Protein AF-A0A948G145-F1 (afdb_monomer)

Mean predicted aligned error: 13.32 Å

Secondary structure (DSSP, 8-state):
--S--------SS----TT-SS-SS-HHHHHHHHHHHHHHHHHSSSP----SSSS--S-HHHHHHHHHHHHHHHHHHHHHHT------TTS----TT--HHHHHHHHHHHHHHHHHHHHHHHHHHHHHHHHS----GGGTSS----

Nearest PDB structures (foldseek):
  6rw6-assembly1_B  TM=2.938E-01  e=2.415E+00  Photorhabdus luminescens
  7m76-assembly1_L  TM=2.903E-01  e=9.858E+00  Thermosynechococcus vestitus BP-1

Foldseek 3Di:
DDDDDVDDDDDPDDDDDPVDPPDPDDPVLLLVLLVQLVVVLQPPPVHDDFDSDDVGDDDPVLSVLSSLLVVLQVVLVVLVVVFDFDDDPPDDTPRVRPCSVVSNVSSVVSVVVSVVVSVVVNVLVVVCVVVVDDDDPVVVPPDDDD

Structure (mmCIF, N/CA/C/O backbone):
data_AF-A0A948G145-F1
#
_entry.id   AF-A0A948G145-F1
#
loop_
_atom_site.group_PDB
_atom_site.id
_atom_site.type_symbol
_atom_site.label_atom_id
_atom_site.label_alt_id
_atom_site.label_comp_id
_atom_site.label_asym_id
_atom_site.label_entity_id
_atom_site.label_seq_id
_atom_site.pdbx_PDB_ins_code
_atom_site.Cartn_x
_atom_site.Cartn_y
_atom_site.Cartn_z
_atom_site.occupancy
_atom_site.B_iso_or_equiv
_atom_site.auth_seq_id
_atom_site.auth_comp_id
_atom_site.auth_asym_id
_atom_site.auth_atom_id
_atom_site.pdbx_PDB_model_num
ATOM 1 N N . MET A 1 1 ? 1.491 12.821 43.239 1.00 35.16 1 MET A N 1
ATOM 2 C CA . MET A 1 1 ? 2.634 12.174 42.559 1.00 35.16 1 MET A CA 1
ATOM 3 C C . MET A 1 1 ? 2.070 10.927 41.881 1.00 35.16 1 MET A C 1
ATOM 5 O O . MET A 1 1 ? 1.792 9.967 42.571 1.00 35.16 1 MET A O 1
ATOM 9 N N . TRP A 1 2 ? 1.424 11.052 40.719 1.00 30.22 2 TRP A N 1
ATOM 10 C CA . TRP A 1 2 ? 1.998 11.084 39.362 1.00 30.22 2 TRP A CA 1
ATOM 11 C C . TRP A 1 2 ? 2.789 9.815 39.000 1.00 30.22 2 TRP A C 1
ATOM 13 O O . TRP A 1 2 ? 3.940 9.660 39.385 1.00 30.22 2 TRP A O 1
ATOM 23 N N . MET A 1 3 ? 2.160 8.995 38.151 1.00 34.22 3 MET A N 1
ATOM 24 C CA . MET A 1 3 ? 2.781 8.444 36.940 1.00 34.22 3 MET A CA 1
ATOM 25 C C . MET A 1 3 ? 3.960 7.468 37.077 1.00 34.22 3 MET A C 1
ATOM 27 O O . MET A 1 3 ? 4.793 7.398 36.176 1.00 34.22 3 MET A O 1
ATOM 31 N N . ARG A 1 4 ? 4.009 6.640 38.121 1.00 38.88 4 ARG A N 1
ATOM 32 C CA . ARG A 1 4 ? 4.841 5.427 38.130 1.00 38.88 4 ARG A CA 1
ATOM 33 C C . ARG A 1 4 ? 4.148 4.363 38.963 1.00 38.88 4 ARG A C 1
ATOM 35 O O . ARG A 1 4 ? 4.149 4.506 40.170 1.00 38.88 4 ARG A O 1
ATOM 42 N N . ASP A 1 5 ? 3.464 3.435 38.288 1.00 37.62 5 ASP A N 1
ATOM 43 C CA . ASP A 1 5 ? 3.218 2.034 38.701 1.00 37.62 5 ASP A CA 1
ATOM 44 C C . ASP A 1 5 ? 2.247 1.327 37.724 1.00 37.62 5 ASP A C 1
ATOM 46 O O . ASP A 1 5 ? 1.300 0.654 38.109 1.00 37.62 5 ASP A O 1
ATOM 50 N N . TYR A 1 6 ? 2.499 1.459 36.414 1.00 44.47 6 TYR A N 1
ATOM 51 C CA . TYR A 1 6 ? 2.092 0.449 35.416 1.00 44.47 6 TYR A CA 1
ATOM 52 C C . TYR A 1 6 ? 3.301 -0.400 34.985 1.00 44.47 6 TYR A C 1
ATOM 54 O O . TYR A 1 6 ? 3.333 -1.002 33.911 1.00 44.47 6 TYR A O 1
ATOM 62 N N . ALA A 1 7 ? 4.341 -0.420 35.821 1.00 37.84 7 ALA A N 1
ATOM 63 C CA . ALA A 1 7 ? 5.524 -1.212 35.576 1.00 37.84 7 ALA A CA 1
ATOM 64 C C . ALA A 1 7 ? 5.205 -2.700 35.768 1.00 37.84 7 ALA A C 1
ATOM 66 O O . ALA A 1 7 ? 5.039 -3.178 36.883 1.00 37.84 7 ALA A O 1
ATOM 67 N N . LEU A 1 8 ? 5.238 -3.402 34.637 1.00 46.16 8 LEU A N 1
ATOM 68 C CA . LEU A 1 8 ? 5.872 -4.709 34.495 1.00 46.16 8 LEU A CA 1
ATOM 69 C C . LEU A 1 8 ? 5.247 -5.865 35.298 1.00 46.16 8 LEU A C 1
ATOM 71 O O . LEU A 1 8 ? 5.689 -6.222 36.386 1.00 46.16 8 LEU A O 1
ATOM 75 N N . GLY A 1 9 ? 4.306 -6.552 34.650 1.00 35.66 9 GLY A N 1
ATOM 76 C CA . GLY A 1 9 ? 3.806 -7.863 35.059 1.00 35.66 9 GLY A CA 1
ATOM 77 C C . GLY A 1 9 ? 3.694 -8.827 33.876 1.00 35.66 9 GLY A C 1
ATOM 78 O O . GLY A 1 9 ? 2.601 -9.104 33.416 1.00 35.66 9 GLY A O 1
ATOM 79 N N . HIS A 1 10 ? 4.847 -9.303 33.396 1.00 42.69 10 HIS A N 1
ATOM 80 C CA . HIS A 1 10 ? 5.085 -10.687 32.960 1.00 42.69 10 HIS A CA 1
ATOM 81 C C . HIS A 1 10 ? 4.136 -11.339 31.928 1.00 42.69 10 HIS A C 1
ATOM 83 O O . HIS A 1 10 ? 3.315 -12.156 32.317 1.00 42.69 10 HIS A O 1
ATOM 89 N N . LEU A 1 11 ? 4.382 -11.148 30.622 1.00 40.16 11 LEU A N 1
ATOM 90 C CA . LEU A 1 11 ? 4.303 -12.241 29.635 1.00 40.16 11 LEU A CA 1
ATOM 91 C C . LEU A 1 11 ? 5.367 -12.042 28.531 1.00 40.16 11 LEU A C 1
ATOM 93 O O . LEU A 1 11 ? 5.606 -10.911 28.098 1.00 40.16 11 LEU A O 1
ATOM 97 N N . PRO A 1 12 ? 6.069 -13.107 28.102 1.00 38.25 12 PRO A N 1
ATOM 98 C CA . PRO A 1 12 ? 7.164 -13.009 27.149 1.00 38.25 12 PRO A CA 1
ATOM 99 C C . PRO A 1 12 ? 6.617 -12.896 25.721 1.00 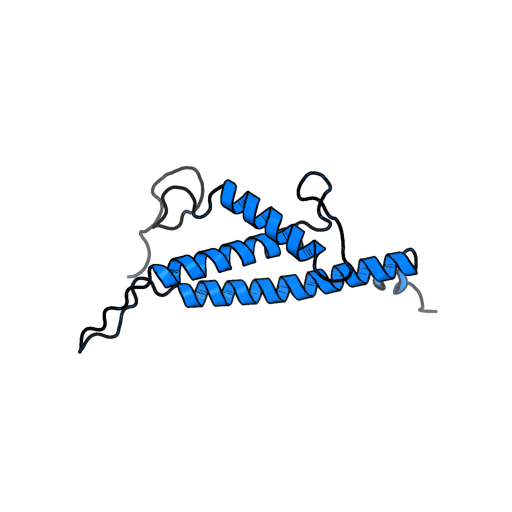38.25 12 PRO A C 1
ATOM 101 O O . PRO A 1 12 ? 6.257 -13.896 25.111 1.00 38.25 12 PRO A O 1
ATOM 104 N N . GLY A 1 13 ? 6.594 -11.678 25.177 1.00 35.59 13 GLY A N 1
ATOM 105 C CA . GLY A 1 13 ? 6.336 -11.441 23.754 1.00 35.59 13 GLY A CA 1
ATOM 106 C C . GLY A 1 13 ? 5.479 -10.211 23.476 1.00 35.59 13 GLY A C 1
ATOM 107 O O . GLY A 1 13 ? 4.267 -10.316 23.396 1.00 35.59 13 GLY A O 1
ATOM 108 N N . GLY A 1 14 ? 6.126 -9.065 23.244 1.00 36.75 14 GLY A N 1
ATOM 109 C CA . GLY A 1 14 ? 5.516 -7.912 22.569 1.00 36.75 14 GLY A CA 1
ATOM 110 C C . GLY A 1 14 ? 4.718 -6.955 23.460 1.00 36.75 14 GLY A C 1
ATOM 111 O O . GLY A 1 14 ? 3.889 -7.348 24.269 1.00 36.75 14 GLY A O 1
ATOM 112 N N . GLN A 1 15 ? 4.969 -5.656 23.298 1.00 37.66 15 GLN A N 1
ATOM 113 C CA . GLN A 1 15 ? 4.168 -4.600 23.918 1.00 37.66 15 GLN A CA 1
ATOM 114 C C . GLN A 1 15 ? 2.801 -4.534 23.217 1.00 37.66 15 GLN A C 1
ATOM 116 O O . GLN A 1 15 ? 2.672 -3.912 22.164 1.00 37.66 15 GLN A O 1
ATOM 121 N N . GLY A 1 16 ? 1.812 -5.239 23.766 1.00 36.12 16 GLY A N 1
ATOM 122 C CA . GLY A 1 16 ? 0.440 -5.279 23.265 1.00 36.12 16 GLY A CA 1
ATOM 123 C C . GLY A 1 16 ? -0.358 -4.014 23.593 1.00 36.12 16 GLY A C 1
ATOM 124 O O . GLY A 1 16 ? -0.150 -3.353 24.611 1.00 36.12 16 GLY A O 1
ATOM 125 N N . ASN A 1 17 ? -1.303 -3.682 22.716 1.00 45.62 17 ASN A N 1
ATOM 126 C CA . ASN A 1 17 ? -2.370 -2.729 22.996 1.00 45.62 17 ASN A CA 1
ATOM 127 C C . ASN A 1 17 ? -3.238 -3.303 24.133 1.00 45.62 17 ASN A C 1
ATOM 129 O O . ASN A 1 17 ? -3.750 -4.404 23.989 1.00 45.62 17 ASN A O 1
ATOM 133 N N . ILE A 1 18 ? -3.450 -2.558 25.224 1.00 47.78 18 ILE A N 1
ATOM 134 C CA . ILE A 1 18 ? -4.161 -2.974 26.462 1.00 47.78 18 ILE A CA 1
ATOM 135 C C . ILE A 1 18 ? -5.571 -3.589 26.241 1.00 47.78 18 ILE A C 1
ATOM 137 O O . ILE A 1 18 ? -6.132 -4.191 27.149 1.00 47.78 18 ILE A O 1
ATOM 141 N N . ILE A 1 19 ? -6.154 -3.470 25.044 1.00 48.44 19 ILE A N 1
ATOM 142 C CA . ILE A 1 19 ? -7.512 -3.943 24.715 1.00 48.44 19 ILE A CA 1
ATOM 143 C C . ILE A 1 19 ? -7.507 -5.194 23.803 1.00 48.44 19 ILE A C 1
ATOM 145 O O . ILE A 1 19 ? -8.551 -5.810 23.617 1.00 48.44 19 ILE A O 1
ATOM 149 N N . LEU A 1 20 ? -6.369 -5.592 23.220 1.00 48.88 20 LEU A N 1
ATOM 150 C CA . LEU A 1 20 ? -6.291 -6.713 22.269 1.00 48.88 20 LEU A CA 1
ATOM 151 C C . LEU A 1 20 ? -5.317 -7.777 22.780 1.00 48.88 20 LEU A C 1
ATOM 153 O O . LEU A 1 20 ? -4.117 -7.532 22.841 1.00 48.88 20 LEU A O 1
ATOM 157 N N . ASP A 1 21 ? -5.860 -8.947 23.117 1.00 47.41 21 ASP A N 1
ATOM 158 C CA . ASP A 1 21 ? -5.149 -10.041 23.797 1.00 47.41 21 ASP A CA 1
ATOM 159 C C . ASP A 1 21 ? -4.299 -10.918 22.849 1.00 47.41 21 ASP A C 1
ATOM 161 O O . ASP A 1 21 ? -3.552 -11.768 23.316 1.00 47.41 21 ASP A O 1
ATOM 165 N N . ASP A 1 22 ? -4.388 -10.728 21.521 1.00 58.31 22 ASP A N 1
ATOM 166 C CA . ASP A 1 22 ? -3.713 -11.611 20.550 1.00 58.31 22 ASP A CA 1
ATOM 167 C C . ASP A 1 22 ? -3.062 -10.838 19.376 1.00 58.31 22 ASP A C 1
ATOM 169 O O . ASP A 1 22 ? -1.855 -10.606 19.380 1.00 58.31 22 ASP A O 1
ATOM 173 N N . VAL A 1 23 ? -3.817 -10.344 18.380 1.00 68.12 23 VAL A N 1
ATOM 174 C CA . VAL A 1 23 ? -3.286 -9.529 17.257 1.00 68.12 23 VAL A CA 1
ATOM 175 C C . VAL A 1 23 ? -4.400 -8.653 16.664 1.00 68.12 23 VAL A C 1
ATOM 177 O O . VAL A 1 23 ? -5.541 -9.097 16.589 1.00 68.12 23 VAL A O 1
ATOM 180 N N . GLN A 1 24 ? -4.100 -7.426 16.208 1.00 71.44 24 GLN A N 1
ATOM 181 C CA . GLN A 1 24 ? -5.113 -6.561 15.567 1.00 71.44 24 GLN A CA 1
ATOM 182 C C . GLN A 1 24 ? -5.508 -7.029 14.157 1.00 71.44 24 GLN A C 1
ATOM 184 O O . GLN A 1 24 ? -6.660 -6.873 13.774 1.00 71.44 24 GLN A O 1
ATOM 189 N N . PHE A 1 25 ? -4.570 -7.599 13.394 1.00 77.88 25 PHE A N 1
ATOM 190 C CA . PHE A 1 25 ? -4.812 -8.068 12.029 1.00 77.88 25 PHE A CA 1
ATOM 191 C C . PHE A 1 25 ? -4.470 -9.543 11.898 1.00 77.88 25 PHE A C 1
ATOM 193 O O . PHE A 1 25 ? -3.394 -9.991 12.303 1.00 77.88 25 PHE A O 1
ATOM 200 N N . THR A 1 26 ? -5.373 -10.289 11.279 1.00 83.50 26 THR A N 1
ATOM 201 C CA . THR A 1 26 ? -5.184 -11.706 10.987 1.00 83.50 26 THR A CA 1
ATOM 202 C C . THR A 1 26 ? -4.197 -11.910 9.837 1.00 83.50 26 THR A C 1
ATOM 204 O O . THR A 1 26 ? -3.970 -11.042 8.988 1.00 83.50 26 THR A O 1
ATOM 207 N N . ARG A 1 27 ? -3.610 -13.108 9.757 1.00 81.25 27 ARG A N 1
ATOM 208 C CA . ARG A 1 27 ? -2.692 -13.469 8.665 1.00 81.25 27 ARG A CA 1
ATOM 209 C C . ARG A 1 27 ? -3.360 -13.409 7.286 1.00 81.25 27 ARG A C 1
ATOM 211 O O . ARG A 1 27 ? -2.697 -13.077 6.298 1.00 81.25 27 ARG A O 1
ATOM 218 N N . ASP A 1 28 ? -4.656 -13.699 7.221 1.00 83.06 28 ASP A N 1
ATOM 219 C CA . ASP A 1 28 ? -5.435 -13.638 5.984 1.00 83.06 28 ASP A CA 1
ATOM 220 C C . ASP A 1 28 ? -5.643 -12.191 5.526 1.00 83.06 28 ASP A C 1
ATOM 222 O O . ASP A 1 28 ? -5.450 -11.891 4.346 1.00 83.06 28 ASP A O 1
ATOM 226 N N . GLU A 1 29 ? -5.915 -11.271 6.455 1.00 81.19 29 GLU A N 1
ATOM 227 C CA . GLU A 1 29 ? -5.999 -9.832 6.172 1.00 81.19 29 GLU A CA 1
ATOM 228 C C . GLU A 1 29 ? -4.657 -9.264 5.715 1.00 81.19 29 GLU A C 1
ATOM 230 O O . GLU A 1 29 ? -4.608 -8.529 4.729 1.00 81.19 29 GLU A O 1
ATOM 235 N N . LEU A 1 30 ? -3.551 -9.663 6.351 1.00 86.38 30 LEU A N 1
ATOM 236 C CA . LEU A 1 30 ? -2.204 -9.282 5.915 1.00 86.38 30 LEU A CA 1
ATOM 237 C C . LEU A 1 30 ? -1.904 -9.789 4.497 1.00 86.38 30 LEU A C 1
ATOM 239 O O . LEU A 1 30 ? -1.376 -9.052 3.658 1.00 86.38 30 LEU A O 1
ATOM 243 N N . THR A 1 31 ? -2.280 -11.033 4.196 1.00 89.25 31 THR A N 1
ATOM 244 C CA . THR A 1 31 ? -2.096 -11.629 2.864 1.00 89.25 31 THR A CA 1
ATOM 245 C C . THR A 1 31 ? -2.946 -10.911 1.816 1.00 89.25 31 THR A C 1
ATOM 247 O O . THR A 1 31 ? -2.477 -10.633 0.708 1.00 89.25 31 THR A O 1
ATOM 250 N N . PHE A 1 32 ? -4.189 -10.575 2.155 1.00 88.50 32 PHE A N 1
ATOM 251 C CA . PHE A 1 32 ? -5.090 -9.837 1.281 1.00 88.50 32 PHE A CA 1
ATOM 252 C C . PHE A 1 32 ? -4.600 -8.404 1.033 1.00 88.50 32 PHE A C 1
ATOM 254 O O . PHE A 1 32 ? -4.487 -7.992 -0.123 1.00 88.50 32 PHE A O 1
ATOM 261 N N . ALA A 1 33 ? -4.207 -7.682 2.085 1.00 89.50 33 ALA A N 1
ATOM 262 C CA . ALA A 1 33 ? -3.634 -6.341 1.991 1.00 89.50 33 ALA A CA 1
ATOM 263 C C . ALA A 1 33 ? -2.368 -6.325 1.121 1.00 89.50 33 ALA A C 1
ATOM 265 O O . ALA A 1 33 ? -2.203 -5.441 0.281 1.00 89.50 33 ALA A O 1
ATOM 266 N N . THR A 1 34 ? -1.520 -7.350 1.240 1.00 90.81 34 THR A N 1
ATOM 267 C CA . THR A 1 34 ? -0.333 -7.524 0.387 1.00 90.81 34 THR A CA 1
ATOM 268 C C . THR A 1 34 ? -0.713 -7.669 -1.086 1.00 90.81 34 THR A C 1
ATOM 270 O O . THR A 1 34 ? -0.164 -6.970 -1.940 1.00 90.81 34 THR A O 1
ATOM 273 N N . LYS A 1 35 ? -1.702 -8.515 -1.406 1.00 90.75 35 LYS A N 1
ATOM 274 C CA . LYS A 1 35 ? -2.207 -8.666 -2.783 1.00 90.75 35 LYS A CA 1
ATOM 275 C C . LYS A 1 35 ? -2.756 -7.350 -3.333 1.00 90.75 35 LYS A C 1
ATOM 277 O O . LYS A 1 35 ? -2.464 -7.000 -4.476 1.00 90.75 35 LYS A O 1
ATOM 282 N N . MET A 1 36 ? -3.507 -6.605 -2.524 1.00 91.56 36 MET A N 1
ATOM 283 C CA . MET A 1 36 ? -4.073 -5.314 -2.923 1.00 91.56 36 MET A CA 1
ATOM 284 C C . MET A 1 36 ? -2.994 -4.248 -3.138 1.00 91.56 36 MET A C 1
ATOM 286 O O . MET A 1 36 ? -3.068 -3.492 -4.109 1.00 91.56 36 MET A O 1
ATOM 290 N N . ALA A 1 37 ? -1.959 -4.211 -2.295 1.00 91.88 37 ALA A N 1
ATOM 291 C CA . ALA A 1 37 ? -0.825 -3.303 -2.451 1.00 91.88 37 ALA A CA 1
ATOM 292 C C . ALA A 1 37 ? -0.082 -3.546 -3.775 1.00 91.88 37 ALA A C 1
ATOM 294 O O . ALA A 1 37 ? 0.124 -2.606 -4.546 1.00 91.88 37 ALA A O 1
ATOM 295 N N . VAL A 1 38 ? 0.240 -4.807 -4.085 1.00 92.00 38 VAL A N 1
ATOM 296 C CA . VAL A 1 38 ? 0.910 -5.187 -5.340 1.00 92.00 38 VAL A CA 1
ATOM 297 C C . VAL A 1 38 ? 0.017 -4.927 -6.553 1.00 92.00 38 VAL A C 1
ATOM 299 O O . VAL A 1 38 ? 0.476 -4.358 -7.542 1.00 92.00 38 VAL A O 1
ATOM 302 N N . SER A 1 39 ? -1.272 -5.269 -6.477 1.00 91.88 39 SER A N 1
ATOM 303 C CA . SER A 1 39 ? -2.230 -4.994 -7.555 1.00 91.88 39 SER A CA 1
ATOM 304 C C . SER A 1 39 ? -2.341 -3.497 -7.843 1.00 91.88 39 SER A C 1
ATOM 306 O O . SER A 1 39 ? -2.335 -3.084 -9.002 1.00 91.88 39 SER A O 1
ATOM 308 N N . ASN A 1 40 ? -2.403 -2.662 -6.803 1.00 91.81 40 ASN A N 1
ATOM 309 C CA . ASN A 1 40 ? -2.448 -1.213 -6.970 1.00 91.81 40 ASN A CA 1
ATOM 310 C C . ASN A 1 40 ? -1.143 -0.666 -7.557 1.00 91.81 40 ASN A C 1
ATOM 312 O O . ASN A 1 40 ? -1.188 0.176 -8.452 1.00 91.81 40 ASN A O 1
ATOM 316 N N . PHE A 1 41 ? 0.006 -1.171 -7.100 1.00 91.94 41 PHE A N 1
ATOM 317 C CA . PHE A 1 41 ? 1.295 -0.834 -7.693 1.00 91.94 41 PHE A CA 1
ATOM 318 C C . PHE A 1 41 ? 1.301 -1.150 -9.191 1.00 91.94 41 PHE A C 1
ATOM 320 O O . PHE A 1 41 ? 1.660 -0.296 -9.993 1.00 91.94 41 PHE A O 1
ATOM 327 N N . ASN A 1 42 ? 0.849 -2.341 -9.579 1.00 91.25 42 ASN A N 1
ATOM 328 C CA . ASN A 1 42 ? 0.793 -2.790 -10.968 1.00 91.25 42 ASN A CA 1
ATOM 329 C C . ASN A 1 42 ? -0.156 -1.969 -11.846 1.00 91.25 42 ASN A C 1
ATOM 331 O O . ASN A 1 42 ? 0.182 -1.688 -12.995 1.00 91.25 42 ASN A O 1
ATOM 335 N N . ALA A 1 43 ? -1.292 -1.538 -11.294 1.00 90.56 43 ALA A N 1
ATOM 336 C CA . ALA A 1 43 ? -2.266 -0.7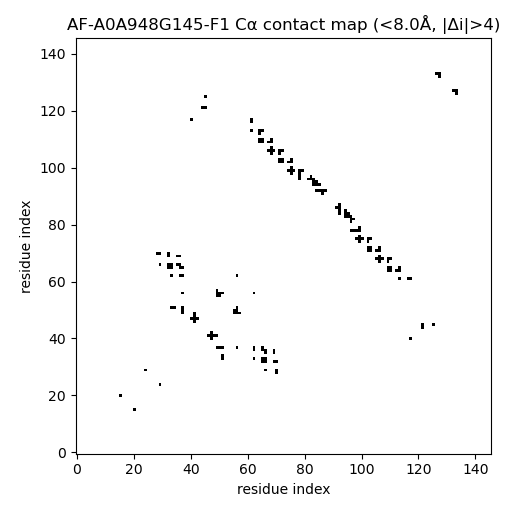00 -11.988 1.00 90.56 43 ALA A CA 1
ATOM 337 C C . ALA A 1 43 ? -1.786 0.747 -12.203 1.00 90.56 43 ALA A C 1
ATOM 339 O O . ALA A 1 43 ? -2.194 1.392 -13.168 1.00 90.56 43 ALA A O 1
ATOM 340 N N . LEU A 1 44 ? -0.923 1.273 -11.324 1.00 89.75 44 LEU A N 1
ATOM 341 C CA . LEU A 1 44 ? -0.345 2.607 -11.497 1.00 89.75 44 LEU A CA 1
ATOM 342 C C . LEU A 1 44 ? 0.526 2.645 -12.753 1.00 89.75 44 LEU A C 1
ATOM 344 O O . LEU A 1 44 ? 1.395 1.799 -12.936 1.00 89.75 44 LEU A O 1
ATOM 348 N N . THR A 1 45 ? 0.334 3.653 -13.595 1.00 85.31 45 THR A N 1
ATOM 349 C CA . THR A 1 45 ? 1.146 3.855 -14.798 1.00 85.31 45 THR A CA 1
ATOM 350 C C . THR A 1 45 ? 2.589 4.224 -14.441 1.00 85.31 45 THR A C 1
ATOM 352 O O . THR A 1 45 ? 2.777 5.051 -13.543 1.00 85.31 45 THR A O 1
ATOM 355 N N . PRO A 1 46 ? 3.605 3.715 -15.163 1.00 85.56 46 PRO A N 1
ATOM 356 C CA . PRO A 1 46 ? 3.563 2.671 -16.198 1.00 85.56 46 PRO A CA 1
ATOM 357 C C . PRO A 1 46 ? 3.124 1.303 -15.655 1.00 85.56 46 PRO A C 1
ATOM 359 O O . PRO A 1 46 ? 3.583 0.881 -14.594 1.00 85.56 46 PRO A O 1
ATOM 362 N N . VAL A 1 47 ? 2.238 0.619 -16.388 1.00 85.25 47 VAL A N 1
ATOM 363 C CA . VAL A 1 47 ? 1.656 -0.672 -15.978 1.00 85.25 47 VAL A CA 1
ATOM 364 C C . VAL A 1 47 ? 2.759 -1.722 -15.831 1.00 85.25 47 VAL A C 1
ATOM 366 O O . VAL A 1 47 ? 3.649 -1.817 -16.673 1.00 85.25 47 VAL A O 1
ATOM 369 N N . SER A 1 48 ? 2.706 -2.501 -14.751 1.00 86.69 48 SER A N 1
ATOM 370 C CA . SER A 1 48 ? 3.693 -3.541 -14.432 1.00 86.69 48 SER A CA 1
ATOM 371 C C . SER A 1 48 ? 3.019 -4.845 -14.002 1.00 86.69 48 SER A C 1
ATOM 373 O O . SER A 1 48 ? 1.831 -4.852 -13.694 1.00 86.69 48 SER A O 1
ATOM 375 N N . SER A 1 49 ? 3.771 -5.947 -13.955 1.00 87.25 49 SER A N 1
ATOM 376 C CA . SER A 1 49 ? 3.258 -7.285 -13.613 1.00 87.25 49 SER A CA 1
ATOM 377 C C . SER A 1 49 ? 4.072 -7.959 -12.501 1.00 87.25 49 SER A C 1
ATOM 379 O O . SER A 1 49 ? 4.493 -9.108 -12.631 1.00 87.25 49 SER A O 1
ATOM 381 N N . TYR A 1 50 ? 4.334 -7.230 -11.415 1.00 87.00 50 TYR A N 1
ATOM 382 C CA . TYR A 1 50 ? 5.045 -7.753 -10.245 1.00 87.00 50 TYR A CA 1
ATOM 383 C C . TYR A 1 50 ? 4.199 -8.789 -9.494 1.00 87.00 50 TYR A C 1
ATOM 385 O O . TYR A 1 50 ? 2.976 -8.647 -9.403 1.00 87.00 50 TYR A O 1
ATOM 393 N N . ALA A 1 51 ? 4.849 -9.823 -8.957 1.00 82.62 51 ALA A N 1
ATOM 394 C CA . ALA A 1 51 ? 4.200 -10.920 -8.243 1.00 82.62 51 ALA A CA 1
ATOM 395 C C . ALA A 1 51 ? 4.224 -10.695 -6.724 1.00 82.62 51 ALA A C 1
ATOM 397 O O . ALA A 1 51 ? 5.119 -10.056 -6.181 1.00 82.62 51 ALA A O 1
ATOM 398 N N . THR A 1 52 ? 3.255 -11.265 -6.010 1.00 71.38 52 THR A N 1
ATOM 399 C CA . THR A 1 52 ? 3.139 -11.134 -4.545 1.00 71.38 52 THR A CA 1
ATOM 400 C C . THR A 1 52 ? 4.077 -12.054 -3.757 1.00 71.38 52 THR A C 1
ATOM 402 O O . THR A 1 52 ? 4.141 -11.946 -2.538 1.00 71.38 52 THR A O 1
ATOM 405 N N . THR A 1 53 ? 4.771 -12.987 -4.414 1.00 65.88 53 THR A N 1
ATOM 406 C CA . THR A 1 53 ? 5.593 -14.034 -3.779 1.00 65.88 53 THR A CA 1
ATOM 407 C C . THR A 1 53 ? 6.938 -14.201 -4.490 1.00 65.88 53 THR A C 1
ATOM 409 O O . THR A 1 53 ? 6.997 -14.085 -5.714 1.00 65.88 53 THR A O 1
ATOM 412 N N . GLY A 1 54 ? 8.001 -14.536 -3.745 1.00 59.97 54 GLY A N 1
ATOM 413 C CA . GLY A 1 54 ? 9.358 -14.763 -4.273 1.00 59.97 54 GLY A CA 1
ATOM 414 C C . GLY A 1 54 ? 10.178 -13.472 -4.388 1.00 59.97 54 GLY A C 1
ATOM 415 O O . GLY A 1 54 ? 10.043 -12.588 -3.551 1.00 59.97 54 GLY A O 1
ATOM 416 N N . VAL A 1 55 ? 10.973 -13.322 -5.456 1.00 54.72 55 VAL A N 1
ATOM 417 C CA . VAL A 1 55 ? 11.727 -12.085 -5.807 1.00 54.72 55 VAL A CA 1
ATOM 418 C C . VAL A 1 55 ? 10.780 -10.956 -6.295 1.00 54.72 55 VAL A C 1
ATOM 420 O O . VAL A 1 55 ? 11.140 -10.103 -7.096 1.00 54.72 55 VAL A O 1
ATOM 423 N N . GLY A 1 56 ? 9.503 -11.014 -5.904 1.00 72.31 56 GLY A N 1
ATOM 424 C CA . GLY A 1 56 ? 8.370 -10.558 -6.709 1.00 72.31 56 GLY A CA 1
ATOM 425 C C . GLY A 1 56 ? 8.060 -9.064 -6.667 1.00 72.31 56 GLY A C 1
ATOM 426 O O . GLY A 1 56 ? 7.375 -8.593 -7.572 1.00 72.31 56 GLY A O 1
ATOM 427 N N . PHE A 1 57 ? 8.568 -8.311 -5.687 1.00 83.44 57 PHE A N 1
ATOM 428 C CA . PHE A 1 57 ? 8.302 -6.877 -5.555 1.00 83.44 57 PHE A CA 1
ATOM 429 C C . PHE A 1 57 ? 9.608 -6.068 -5.476 1.00 83.44 57 PHE A C 1
ATOM 431 O O . PHE A 1 57 ? 10.520 -6.467 -4.756 1.00 83.44 57 PHE A O 1
ATOM 438 N N . PRO A 1 58 ? 9.712 -4.924 -6.180 1.00 83.31 58 PRO A N 1
ATOM 439 C CA . PRO A 1 58 ? 10.980 -4.209 -6.347 1.00 83.31 58 PRO A CA 1
ATOM 440 C C . PRO A 1 58 ? 11.528 -3.560 -5.069 1.00 83.31 58 PRO A C 1
ATOM 442 O O . PRO A 1 58 ? 12.728 -3.313 -4.987 1.00 83.31 58 PRO A O 1
ATOM 445 N N . ASN A 1 59 ? 10.678 -3.234 -4.089 1.00 88.12 59 ASN A N 1
ATOM 446 C CA . ASN A 1 59 ? 11.115 -2.556 -2.867 1.00 88.12 59 ASN A CA 1
ATOM 447 C C . ASN A 1 59 ? 10.220 -2.877 -1.657 1.00 88.12 59 ASN A C 1
ATOM 449 O O . ASN A 1 59 ? 9.038 -2.538 -1.641 1.00 88.12 59 ASN A O 1
ATOM 453 N N . GLU A 1 60 ? 10.792 -3.481 -0.618 1.00 87.75 60 GLU A N 1
ATOM 454 C CA . GLU A 1 60 ? 10.055 -3.914 0.579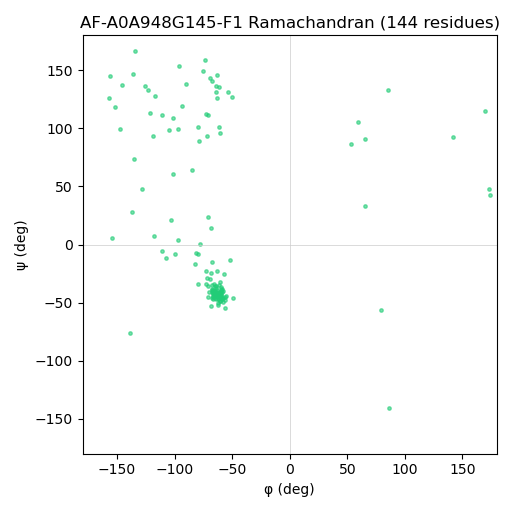 1.00 87.75 60 GLU A CA 1
ATOM 455 C C . GLU A 1 60 ? 9.458 -2.754 1.389 1.00 87.75 60 GLU A C 1
ATOM 457 O O . GLU A 1 60 ? 8.347 -2.877 1.903 1.00 87.75 60 GLU A O 1
ATOM 462 N N . TYR A 1 61 ? 10.146 -1.610 1.471 1.00 89.62 61 TYR A N 1
ATOM 463 C CA . TYR A 1 61 ? 9.644 -0.436 2.192 1.00 89.62 61 TYR A CA 1
ATOM 464 C C . TYR A 1 61 ? 8.412 0.152 1.513 1.00 89.62 61 TYR A C 1
ATOM 466 O O . TYR A 1 61 ? 7.407 0.425 2.168 1.00 89.62 61 TYR A O 1
ATOM 474 N N . VAL A 1 62 ? 8.467 0.288 0.183 1.00 91.44 62 VAL A N 1
ATOM 475 C CA . VAL A 1 62 ? 7.297 0.693 -0.593 1.00 91.44 62 VAL A CA 1
ATOM 476 C C . VAL A 1 62 ? 6.178 -0.293 -0.292 1.00 91.44 62 VAL A C 1
ATOM 478 O O . VAL A 1 62 ? 5.158 0.149 0.218 1.00 91.44 62 VAL A O 1
ATOM 481 N N . LEU A 1 63 ? 6.391 -1.606 -0.461 1.00 91.56 63 LEU A N 1
ATOM 482 C CA . LEU A 1 63 ? 5.380 -2.639 -0.183 1.00 91.56 63 LEU A CA 1
ATOM 483 C C . LEU A 1 63 ? 4.725 -2.483 1.199 1.00 91.56 63 LEU A C 1
ATOM 485 O O . LEU A 1 63 ? 3.496 -2.522 1.294 1.00 91.56 63 LEU A O 1
ATOM 489 N N . LEU A 1 64 ? 5.527 -2.250 2.240 1.00 90.56 64 LEU A N 1
ATOM 490 C CA . LEU A 1 64 ? 5.055 -2.034 3.606 1.00 90.56 64 LEU A CA 1
ATOM 491 C C . LEU A 1 64 ? 4.089 -0.847 3.707 1.00 90.56 64 LEU A C 1
ATOM 493 O O . LEU A 1 64 ? 3.017 -0.995 4.293 1.00 90.56 64 LEU A O 1
ATOM 497 N N . LEU A 1 65 ? 4.411 0.299 3.098 1.00 92.75 65 LEU A N 1
ATOM 498 C CA . LEU A 1 65 ? 3.515 1.465 3.068 1.00 92.75 65 LEU A CA 1
ATOM 499 C C . LEU A 1 65 ? 2.170 1.130 2.402 1.00 92.75 65 LEU A C 1
ATOM 501 O O . LEU A 1 65 ? 1.110 1.580 2.845 1.00 92.75 65 LEU A O 1
ATOM 505 N N . GLY A 1 66 ? 2.199 0.310 1.350 1.00 91.31 66 GLY A N 1
ATOM 506 C CA . GLY A 1 66 ? 1.009 -0.102 0.605 1.00 91.31 66 GLY A CA 1
ATOM 507 C C . GLY A 1 66 ? 0.115 -1.060 1.379 1.00 91.31 66 GLY A C 1
ATOM 508 O O . GLY A 1 66 ? -1.109 -0.975 1.261 1.00 91.31 66 GLY A O 1
ATOM 509 N N . ILE A 1 67 ? 0.719 -1.941 2.177 1.00 91.56 67 ILE A N 1
ATOM 510 C CA . ILE A 1 67 ? 0.013 -2.822 3.111 1.00 91.56 67 ILE A CA 1
ATOM 511 C C . ILE A 1 67 ? -0.590 -1.980 4.237 1.00 91.56 67 ILE A C 1
ATOM 513 O O . ILE A 1 67 ? -1.798 -2.030 4.466 1.00 91.56 67 ILE A O 1
ATOM 517 N N . ALA A 1 68 ? 0.227 -1.150 4.888 1.00 90.50 68 ALA A N 1
ATOM 518 C CA . ALA A 1 68 ? -0.175 -0.349 6.037 1.00 90.50 68 ALA A CA 1
ATOM 519 C C . ALA A 1 68 ? -1.336 0.595 5.706 1.00 90.50 68 ALA A C 1
ATOM 521 O O . ALA A 1 68 ? -2.323 0.618 6.436 1.00 90.50 68 ALA A O 1
ATOM 522 N N . ARG A 1 69 ? -1.294 1.315 4.574 1.00 92.31 69 ARG A N 1
ATOM 523 C CA . ARG A 1 69 ? -2.413 2.194 4.184 1.00 92.31 69 ARG A CA 1
ATOM 524 C C . ARG A 1 69 ? -3.725 1.418 4.012 1.00 92.31 69 ARG A C 1
ATOM 526 O O . ARG A 1 69 ? -4.783 1.948 4.336 1.00 92.31 69 ARG A O 1
ATOM 533 N N . PHE A 1 70 ? -3.669 0.188 3.487 1.00 90.50 70 PHE A N 1
ATOM 534 C CA . PHE A 1 70 ? -4.864 -0.607 3.208 1.00 90.50 70 PHE A CA 1
ATOM 535 C C . PHE A 1 70 ? -5.503 -1.072 4.516 1.00 90.50 70 PHE A C 1
ATOM 537 O O . PHE A 1 70 ? -6.701 -0.889 4.703 1.00 90.50 70 PHE A O 1
ATOM 544 N N . LEU A 1 71 ? -4.676 -1.561 5.443 1.00 88.81 71 LEU A N 1
ATOM 545 C CA . LEU A 1 71 ? -5.096 -1.964 6.785 1.00 88.81 71 LEU A CA 1
ATOM 546 C C . LEU A 1 71 ? -5.654 -0.785 7.597 1.00 88.81 71 LEU A C 1
ATOM 548 O O . LEU A 1 71 ? -6.705 -0.891 8.216 1.00 88.81 71 LEU A O 1
ATOM 552 N N . MET A 1 72 ? -5.003 0.380 7.556 1.00 88.12 72 MET A N 1
ATOM 553 C CA . MET A 1 72 ? -5.505 1.569 8.261 1.00 88.12 72 MET A CA 1
ATOM 554 C C . MET A 1 72 ? -6.829 2.067 7.671 1.00 88.12 72 MET A C 1
ATOM 556 O O . MET A 1 72 ? -7.708 2.529 8.398 1.00 88.12 72 MET A O 1
ATOM 560 N N . THR A 1 73 ? -7.002 1.926 6.354 1.00 87.12 73 THR A N 1
ATOM 561 C CA . THR A 1 73 ? -8.266 2.258 5.692 1.00 87.12 73 THR A CA 1
ATOM 562 C C . THR A 1 73 ? -9.371 1.288 6.113 1.00 87.12 73 THR A C 1
ATOM 564 O O . THR A 1 73 ? -10.455 1.746 6.471 1.00 87.12 73 THR A O 1
ATOM 567 N N . SER A 1 74 ? -9.115 -0.028 6.135 1.00 85.62 74 SER A N 1
ATOM 568 C CA . SER A 1 74 ? -10.112 -1.009 6.586 1.00 85.62 74 SER A CA 1
ATOM 569 C C . SER A 1 74 ? -10.514 -0.779 8.040 1.00 85.62 74 SER A C 1
ATOM 571 O O . SER A 1 74 ? -11.709 -0.727 8.331 1.00 85.62 74 SER A O 1
ATOM 573 N N . GLU A 1 75 ? -9.552 -0.526 8.930 1.00 82.94 75 GLU A N 1
ATOM 574 C CA . GLU A 1 75 ? -9.846 -0.205 10.330 1.00 82.94 75 GLU A CA 1
ATOM 575 C C . GLU A 1 75 ? -10.685 1.059 10.469 1.00 82.94 75 GLU A C 1
ATOM 577 O O . GLU A 1 75 ? -11.629 1.080 11.255 1.00 82.94 75 GLU A O 1
ATOM 582 N N . SER A 1 76 ? -10.410 2.105 9.682 1.00 81.19 76 SER A N 1
ATOM 583 C CA . SER A 1 76 ? -11.216 3.329 9.748 1.00 81.19 76 SER A CA 1
ATOM 584 C C . SER A 1 76 ? -12.694 3.061 9.431 1.00 81.19 76 SER A C 1
ATOM 586 O O . SER A 1 76 ? -13.570 3.569 10.131 1.00 81.19 76 SER A O 1
ATOM 588 N N . PHE A 1 77 ? -12.988 2.182 8.464 1.00 78.50 77 PHE A N 1
ATOM 589 C CA . PHE A 1 77 ? -14.358 1.754 8.172 1.00 78.50 77 PHE A CA 1
ATOM 590 C C . PHE A 1 77 ? -14.976 0.917 9.296 1.00 78.50 77 PHE A C 1
ATOM 592 O O . PHE A 1 77 ? -16.161 1.080 9.593 1.00 78.50 77 PHE A O 1
ATOM 599 N N . HIS A 1 78 ? -14.201 0.043 9.941 1.00 79.62 78 HIS A N 1
ATOM 600 C CA . HIS A 1 78 ? -14.677 -0.719 11.097 1.00 79.62 78 HIS A CA 1
ATOM 601 C C . HIS A 1 78 ? -15.023 0.191 12.280 1.00 79.62 78 HIS A C 1
ATOM 603 O O . HIS A 1 78 ? -16.091 0.040 12.873 1.00 79.62 78 HIS A O 1
ATOM 609 N N . GLN A 1 79 ? -14.171 1.173 12.580 1.00 77.12 79 GLN A N 1
ATOM 610 C CA . GLN A 1 79 ? -14.406 2.126 13.665 1.00 77.12 79 GLN A CA 1
ATOM 611 C C . GLN A 1 79 ? -15.621 3.017 13.386 1.00 77.12 79 GLN A C 1
ATOM 613 O O . GLN A 1 79 ? -16.435 3.213 14.281 1.00 77.12 79 GLN A O 1
ATOM 618 N N . LEU A 1 80 ? -15.809 3.478 12.141 1.00 77.62 80 LEU A N 1
ATOM 619 C CA . LEU A 1 80 ? -17.006 4.237 11.750 1.00 77.62 80 LEU A CA 1
ATOM 620 C C . LEU A 1 80 ? -18.299 3.446 11.973 1.00 77.62 80 LEU A C 1
ATOM 622 O O . LEU A 1 80 ? -19.291 3.999 12.434 1.00 77.62 80 LEU A O 1
ATOM 626 N N . ARG A 1 81 ? -18.301 2.144 11.664 1.00 72.00 81 ARG A N 1
ATOM 627 C CA . ARG A 1 81 ? -19.483 1.288 11.859 1.00 72.00 81 ARG A CA 1
ATOM 628 C C . ARG A 1 81 ? -19.814 1.044 13.327 1.00 72.00 81 ARG A C 1
ATOM 630 O O . ARG A 1 81 ? -20.977 0.833 13.651 1.00 72.00 81 ARG A O 1
ATOM 637 N N . ASN A 1 82 ? -18.800 1.051 14.184 1.00 70.50 82 ASN A N 1
ATOM 638 C CA . ASN A 1 82 ? -18.934 0.776 15.611 1.00 70.50 82 ASN A CA 1
ATOM 639 C C . ASN A 1 82 ? -19.022 2.060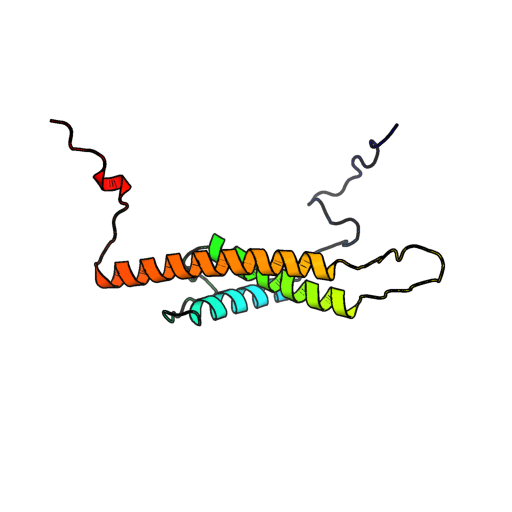 16.452 1.00 70.50 82 ASN A C 1
ATOM 641 O O . ASN A 1 82 ? -19.055 1.991 17.681 1.00 70.50 82 ASN A O 1
ATOM 645 N N . GLN A 1 83 ? -19.054 3.230 15.810 1.00 69.19 83 GLN A N 1
ATOM 646 C CA . GLN A 1 83 ? -19.129 4.509 16.495 1.00 69.19 83 GLN A CA 1
ATOM 647 C C . GLN A 1 83 ? -20.531 4.713 17.080 1.00 69.19 83 GLN A C 1
ATOM 649 O O . GLN A 1 83 ? -21.506 4.904 16.356 1.00 69.19 83 GLN A O 1
ATOM 654 N N . ALA A 1 84 ? -20.617 4.707 18.410 1.00 62.97 84 ALA A N 1
ATOM 655 C CA . ALA A 1 84 ? -21.799 5.122 19.153 1.00 62.97 84 ALA A CA 1
ATOM 656 C C . ALA A 1 84 ? -21.490 6.432 19.886 1.00 62.97 84 ALA A C 1
ATOM 658 O O . ALA A 1 84 ? -20.676 6.459 20.811 1.00 62.97 84 ALA A O 1
ATOM 659 N N . SER A 1 85 ? -22.124 7.526 19.463 1.00 62.62 85 SER A N 1
ATOM 660 C CA . SER A 1 85 ? -22.098 8.806 20.167 1.00 62.62 85 SER A CA 1
ATOM 661 C C . SER A 1 85 ? -23.407 8.983 20.935 1.00 62.62 85 SER A C 1
ATOM 663 O O . SER A 1 85 ? -24.468 9.191 20.354 1.00 62.62 85 SER A O 1
ATOM 665 N N . ALA A 1 86 ? -23.340 8.883 22.261 1.00 57.81 86 ALA A N 1
ATOM 666 C CA . ALA A 1 86 ? -24.422 9.324 23.130 1.00 57.81 86 ALA A CA 1
ATOM 667 C C . ALA A 1 86 ? -24.119 10.764 23.559 1.00 57.81 86 ALA A C 1
ATOM 669 O O . ALA A 1 86 ? -23.076 11.024 24.157 1.00 57.81 86 ALA A O 1
ATOM 670 N N . GLN A 1 87 ? -25.003 11.699 23.211 1.00 55.47 87 GLN A N 1
ATOM 671 C CA . GLN A 1 87 ? -24.919 13.088 23.651 1.00 55.47 87 GLN A CA 1
ATOM 672 C C . GLN A 1 87 ? -25.980 13.297 24.732 1.00 55.47 87 GLN A C 1
ATOM 674 O O . GLN A 1 87 ? -27.160 13.443 24.423 1.00 55.47 87 GLN A O 1
ATOM 679 N N . ASP A 1 88 ? -25.560 13.242 25.995 1.00 61.34 88 ASP A N 1
ATOM 680 C CA . ASP A 1 88 ? -26.411 13.591 27.132 1.00 61.34 88 ASP A CA 1
ATOM 681 C C . ASP A 1 88 ? -26.256 15.087 27.442 1.00 61.34 88 ASP A C 1
ATOM 683 O O . ASP A 1 88 ? -25.154 15.636 27.367 1.00 61.34 88 ASP A O 1
ATOM 687 N N . GLY A 1 89 ? -27.373 15.754 27.726 1.00 58.06 89 GLY A N 1
ATOM 688 C CA . GLY A 1 89 ? -27.601 17.196 27.560 1.00 58.06 89 GLY A CA 1
ATOM 689 C C . GLY A 1 89 ? -26.831 18.154 28.474 1.00 58.06 89 GLY A C 1
ATOM 690 O O . GLY A 1 89 ? -27.208 19.320 28.533 1.00 58.06 89 GLY A O 1
ATOM 691 N N . ASP A 1 90 ? -25.787 17.699 29.168 1.00 61.75 90 ASP A N 1
ATOM 692 C CA . ASP A 1 90 ? -24.956 18.541 30.046 1.00 61.75 90 ASP A CA 1
ATOM 693 C C . ASP A 1 90 ? -23.512 18.019 30.242 1.00 61.75 90 ASP A C 1
ATOM 695 O O . ASP A 1 90 ? -22.729 18.570 31.015 1.00 61.75 90 ASP A O 1
ATOM 699 N N . VAL A 1 91 ? -23.116 16.950 29.536 1.00 61.31 91 VAL A N 1
ATOM 700 C CA . VAL A 1 91 ? -21.766 16.367 29.623 1.00 61.31 91 VAL A CA 1
ATOM 701 C C . VAL A 1 91 ? -21.093 16.486 28.262 1.00 61.31 91 VAL A C 1
ATOM 703 O O . VAL A 1 91 ? -21.657 16.082 27.245 1.00 61.31 91 VAL A O 1
ATOM 706 N N . ALA A 1 92 ? -19.880 17.053 28.228 1.00 59.88 92 ALA A N 1
ATOM 707 C CA . ALA A 1 92 ? -19.082 17.116 27.005 1.00 59.88 92 ALA A CA 1
ATOM 708 C C . ALA A 1 92 ? -19.014 15.709 26.383 1.00 59.88 92 ALA A C 1
ATOM 710 O O . ALA A 1 92 ? -18.666 14.772 27.104 1.00 59.88 92 ALA A O 1
ATOM 711 N N . PRO A 1 93 ? -19.355 15.537 25.093 1.00 55.94 93 PRO A N 1
ATOM 712 C CA . PRO A 1 93 ? -19.456 14.222 24.480 1.00 55.94 93 PRO A CA 1
ATOM 713 C C . PRO A 1 93 ? -18.097 13.525 24.541 1.00 55.94 93 PRO A C 1
ATOM 715 O O . PRO A 1 93 ? -17.188 13.803 23.760 1.00 55.94 93 PRO A O 1
ATOM 718 N N . THR A 1 94 ? -17.937 12.616 25.497 1.00 55.31 94 THR A N 1
ATOM 719 C CA . THR A 1 94 ? -16.783 11.734 25.591 1.00 55.31 94 THR A CA 1
ATOM 720 C C . THR A 1 94 ? -17.003 10.620 24.584 1.00 55.31 94 THR A C 1
ATOM 722 O O . THR A 1 94 ? -17.609 9.595 24.878 1.00 55.31 94 THR A O 1
ATOM 725 N N . GLY A 1 95 ? -16.548 10.842 23.350 1.00 57.06 95 GLY A N 1
ATOM 726 C CA . GLY A 1 95 ? -16.521 9.810 22.320 1.00 57.06 95 GLY A CA 1
ATOM 727 C C . GLY A 1 95 ? -15.642 8.649 22.780 1.00 57.06 95 GLY A C 1
ATOM 728 O O . GLY A 1 95 ? -14.426 8.691 22.621 1.00 57.06 95 GLY A O 1
ATOM 729 N N . ILE A 1 96 ? -16.249 7.610 23.359 1.00 55.53 96 ILE A N 1
ATOM 730 C CA . ILE A 1 96 ? -15.527 6.453 23.918 1.00 55.53 96 ILE A CA 1
ATOM 731 C C . ILE A 1 96 ? -14.757 5.700 22.805 1.00 55.53 96 ILE A C 1
ATOM 733 O O . ILE A 1 96 ? -13.738 5.066 23.076 1.00 55.53 96 ILE A O 1
ATOM 737 N N . TYR A 1 97 ? -15.180 5.841 21.538 1.00 56.84 97 TYR A N 1
ATOM 738 C CA . TYR A 1 97 ? -14.639 5.109 20.383 1.00 56.84 97 TYR A CA 1
ATOM 739 C C . TYR A 1 97 ? -14.405 5.962 19.118 1.00 56.84 97 TYR A C 1
ATOM 741 O O . TYR A 1 97 ? -14.429 5.437 18.007 1.00 56.84 97 TYR A O 1
ATOM 749 N N . ASP A 1 98 ? -14.147 7.268 19.237 1.00 65.94 98 ASP A N 1
ATOM 750 C CA . ASP A 1 98 ? -13.945 8.132 18.058 1.00 65.94 98 ASP A CA 1
ATOM 751 C C . ASP A 1 98 ? -12.490 8.114 17.542 1.00 65.94 98 ASP A C 1
ATOM 753 O O . ASP A 1 98 ? -11.755 9.098 17.604 1.00 65.94 98 ASP A O 1
ATOM 757 N N . LYS A 1 99 ? -12.033 6.942 17.081 1.00 72.94 99 LYS A N 1
ATOM 758 C CA . LYS A 1 99 ? -10.688 6.765 16.491 1.00 72.94 99 LYS A CA 1
ATOM 759 C C . LYS A 1 99 ? -10.696 6.762 14.963 1.00 72.94 99 LYS A C 1
ATOM 761 O O . LYS A 1 99 ? -9.632 6.774 14.347 1.00 72.94 99 LYS A O 1
ATOM 766 N N . ALA A 1 100 ? -11.878 6.752 14.347 1.00 77.62 100 ALA A N 1
ATOM 767 C CA . ALA A 1 100 ? -12.047 6.684 12.898 1.00 77.62 100 ALA A CA 1
ATOM 768 C C . ALA A 1 100 ? -11.291 7.804 12.167 1.00 77.62 100 ALA A C 1
ATOM 770 O O . ALA A 1 100 ? -10.594 7.547 11.185 1.00 77.62 100 ALA A O 1
ATOM 771 N N . SER A 1 101 ? -11.379 9.031 12.684 1.00 83.94 101 SER A N 1
ATOM 772 C CA . SER A 1 101 ? -10.694 10.200 12.128 1.00 83.94 101 SER A CA 1
ATOM 773 C C . SER A 1 101 ? -9.168 10.051 12.153 1.00 83.94 101 SER A C 1
ATOM 775 O O . SER A 1 101 ? -8.515 10.322 11.147 1.00 83.94 101 SER A O 1
ATOM 777 N N . ALA A 1 102 ? -8.600 9.550 13.252 1.00 84.50 102 ALA A N 1
ATOM 778 C CA . ALA A 1 102 ? -7.162 9.324 13.389 1.00 84.50 102 ALA A CA 1
ATOM 779 C C . ALA A 1 102 ? -6.650 8.233 12.431 1.00 84.50 102 ALA A C 1
ATOM 781 O O . ALA A 1 102 ? -5.636 8.430 11.758 1.00 84.50 102 ALA A O 1
ATOM 782 N N . TYR A 1 103 ? -7.374 7.113 12.307 1.00 84.62 103 TYR A N 1
ATOM 783 C CA . TYR A 1 103 ? -7.028 6.055 11.348 1.00 84.62 103 TYR A CA 1
ATOM 784 C C . TYR A 1 103 ? -7.103 6.548 9.900 1.00 84.62 103 TYR A C 1
ATOM 786 O O . TYR A 1 103 ? -6.209 6.257 9.104 1.00 84.62 103 TYR A O 1
ATOM 794 N N . LEU A 1 104 ? -8.124 7.342 9.565 1.00 87.44 104 LEU A N 1
ATOM 795 C CA . LEU A 1 104 ? -8.278 7.906 8.227 1.00 87.44 104 LEU A CA 1
ATOM 796 C C . LEU A 1 104 ? -7.163 8.908 7.896 1.00 87.44 104 LEU A C 1
ATOM 798 O O . LEU A 1 104 ? -6.609 8.862 6.798 1.00 87.44 104 LEU A O 1
ATOM 802 N N . GLN A 1 105 ? -6.795 9.779 8.839 1.00 90.44 105 GLN A N 1
ATOM 803 C CA . GLN A 1 105 ? -5.678 10.714 8.666 1.00 90.44 105 GLN A CA 1
ATOM 804 C C . GLN A 1 105 ? -4.361 9.967 8.428 1.00 90.44 105 GLN A C 1
ATOM 806 O O . GLN A 1 105 ? -3.630 10.280 7.487 1.00 90.44 105 GLN A O 1
ATOM 811 N N . MET A 1 106 ? -4.086 8.928 9.218 1.00 87.50 106 MET A N 1
ATOM 812 C CA . MET A 1 106 ? -2.884 8.114 9.046 1.00 87.50 106 MET A CA 1
ATOM 813 C C . MET A 1 106 ? -2.887 7.360 7.709 1.00 87.50 106 MET A C 1
ATOM 815 O O . MET A 1 106 ? -1.869 7.325 7.017 1.00 87.50 106 MET A O 1
ATOM 819 N N . ALA A 1 107 ? -4.035 6.822 7.288 1.00 90.50 107 ALA A N 1
ATOM 820 C CA . ALA A 1 107 ? -4.184 6.189 5.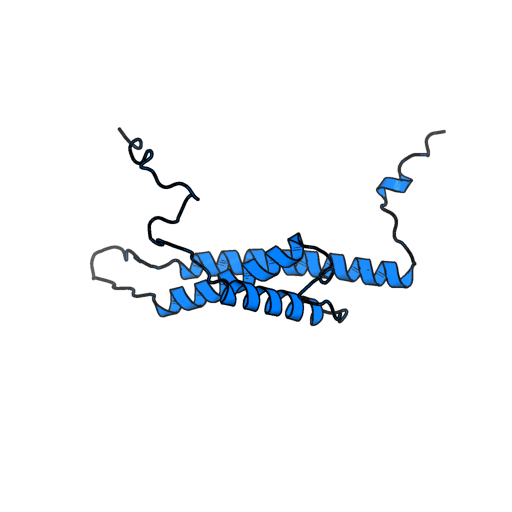980 1.00 90.50 107 ALA A CA 1
ATOM 821 C C . ALA A 1 107 ? -3.897 7.167 4.826 1.00 90.50 107 ALA A C 1
ATOM 823 O O . ALA A 1 107 ? -3.211 6.803 3.869 1.00 90.50 107 ALA A O 1
ATOM 824 N N . GLN A 1 108 ? -4.364 8.416 4.927 1.00 93.00 108 GLN A N 1
ATOM 825 C CA . GLN A 1 108 ? -4.106 9.460 3.931 1.00 93.00 108 GLN A CA 1
ATOM 826 C C . GLN A 1 108 ? -2.626 9.858 3.869 1.00 93.00 108 GLN A C 1
ATOM 828 O O . GLN A 1 108 ? -2.087 10.004 2.770 1.00 93.00 108 GLN A O 1
ATOM 833 N N . MET A 1 109 ? -1.951 9.972 5.017 1.00 93.81 109 MET A N 1
ATOM 834 C CA . MET A 1 109 ? -0.507 10.241 5.065 1.00 93.81 109 MET A CA 1
ATOM 835 C C . MET A 1 109 ? 0.294 9.134 4.369 1.00 93.81 109 MET A C 1
ATOM 837 O O . MET A 1 109 ? 1.102 9.415 3.484 1.00 93.81 109 MET A O 1
ATOM 841 N N . LEU A 1 110 ? 0.006 7.871 4.699 1.00 93.19 110 LEU A N 1
ATOM 842 C CA . LEU A 1 110 ? 0.657 6.714 4.077 1.00 93.19 110 LEU A CA 1
ATOM 843 C C . LEU A 1 110 ? 0.348 6.621 2.577 1.00 93.19 110 LEU A C 1
ATOM 845 O O . LEU A 1 110 ? 1.204 6.242 1.779 1.00 93.19 110 LEU A O 1
ATOM 849 N N . MET A 1 111 ? -0.870 6.983 2.168 1.00 93.19 111 MET A N 1
ATOM 850 C CA . MET A 1 111 ? -1.255 7.025 0.759 1.00 93.19 111 MET A CA 1
ATOM 851 C C . MET A 1 111 ? -0.472 8.088 -0.020 1.00 93.19 111 MET A C 1
ATOM 853 O O . MET A 1 111 ? -0.063 7.816 -1.155 1.00 93.19 111 MET A O 1
ATOM 857 N N . ALA A 1 112 ? -0.258 9.270 0.562 1.00 95.19 112 ALA A N 1
ATOM 858 C CA . ALA A 1 112 ? 0.528 10.333 -0.057 1.00 95.19 112 ALA A CA 1
ATOM 859 C C . ALA A 1 112 ? 1.984 9.887 -0.266 1.00 95.19 112 ALA A C 1
ATOM 861 O O . ALA A 1 112 ? 2.478 9.933 -1.397 1.00 95.19 112 ALA A O 1
ATOM 862 N N . GLU A 1 113 ? 2.618 9.350 0.780 1.00 93.81 113 GLU A N 1
ATOM 863 C CA . GLU A 1 113 ? 3.999 8.856 0.723 1.00 93.81 113 GLU A CA 1
ATOM 864 C C . GLU A 1 113 ? 4.152 7.693 -0.270 1.00 93.81 113 GLU A C 1
ATOM 866 O O . GLU A 1 113 ? 5.025 7.719 -1.142 1.00 93.81 113 GLU A O 1
ATOM 871 N N . TRP A 1 114 ? 3.250 6.705 -0.220 1.00 94.12 114 TRP A N 1
ATOM 872 C CA . TRP A 1 114 ? 3.240 5.592 -1.174 1.00 94.12 114 TRP A CA 1
ATOM 873 C C . TRP A 1 114 ? 3.158 6.089 -2.619 1.00 94.12 114 TRP A C 1
ATOM 875 O O . TRP A 1 114 ? 3.861 5.579 -3.496 1.00 94.12 114 TRP A O 1
ATOM 885 N N . THR A 1 115 ? 2.278 7.055 -2.892 1.00 92.88 115 THR A N 1
ATOM 886 C CA . THR A 1 115 ? 2.040 7.546 -4.256 1.00 92.88 115 THR A CA 1
ATOM 887 C C . THR A 1 115 ? 3.259 8.288 -4.787 1.00 92.88 115 THR A C 1
ATOM 889 O O . THR A 1 115 ? 3.634 8.098 -5.946 1.00 92.88 115 THR A O 1
ATOM 892 N N . GLU A 1 116 ? 3.901 9.098 -3.947 1.00 94.00 116 GLU A N 1
ATOM 893 C CA . GLU A 1 116 ? 5.130 9.802 -4.297 1.00 94.00 116 GLU A CA 1
ATOM 894 C C . GLU A 1 116 ? 6.270 8.825 -4.611 1.00 94.00 116 GLU A C 1
ATOM 896 O O . GLU A 1 116 ? 6.860 8.894 -5.693 1.00 94.00 116 GLU A O 1
ATOM 901 N N . LEU A 1 117 ? 6.545 7.877 -3.711 1.00 93.19 117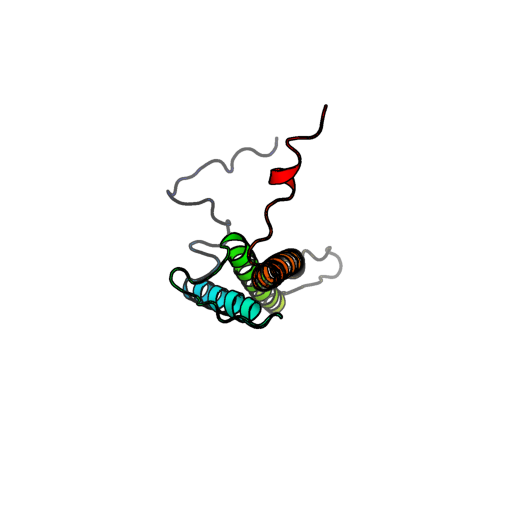 LEU A N 1
ATOM 902 C CA . LEU A 1 117 ? 7.630 6.908 -3.880 1.00 93.19 117 LEU A CA 1
ATOM 903 C C . LEU A 1 117 ? 7.384 5.971 -5.062 1.00 93.19 117 LEU A C 1
ATOM 905 O O . LEU A 1 117 ? 8.287 5.749 -5.868 1.00 93.19 117 LEU A O 1
ATOM 909 N N . THR A 1 118 ? 6.153 5.481 -5.224 1.00 92.25 118 THR A N 1
ATOM 910 C CA . THR A 1 118 ? 5.783 4.620 -6.354 1.00 92.25 118 THR A CA 1
ATOM 911 C C . THR A 1 118 ? 5.998 5.332 -7.685 1.00 92.25 118 THR A C 1
ATOM 913 O O . THR A 1 118 ? 6.576 4.752 -8.603 1.00 92.25 118 THR A O 1
ATOM 916 N N . ARG A 1 119 ? 5.585 6.602 -7.797 1.00 91.56 119 ARG A N 1
ATOM 917 C CA . ARG A 1 119 ? 5.799 7.397 -9.015 1.00 91.56 119 ARG A CA 1
ATOM 918 C C . ARG A 1 119 ? 7.280 7.622 -9.289 1.00 91.56 119 ARG A C 1
ATOM 920 O O . ARG A 1 119 ? 7.714 7.397 -10.413 1.00 91.56 119 ARG A O 1
ATOM 927 N N . LYS A 1 120 ? 8.061 8.022 -8.280 1.00 90.94 120 LYS A N 1
ATOM 928 C CA . LYS A 1 120 ? 9.512 8.227 -8.429 1.00 90.94 120 LYS A CA 1
ATOM 929 C C . LYS A 1 120 ? 10.212 6.949 -8.887 1.00 90.94 120 LYS A C 1
ATOM 931 O O . LYS A 1 120 ? 10.964 6.987 -9.856 1.00 90.94 120 LYS A O 1
ATOM 936 N N . MET A 1 121 ? 9.900 5.822 -8.253 1.00 90.00 121 MET A N 1
ATOM 937 C CA . MET A 1 121 ? 10.500 4.530 -8.573 1.00 90.00 121 MET A CA 1
ATOM 938 C C . MET A 1 121 ? 10.130 4.063 -9.985 1.00 90.00 121 MET A C 1
ATOM 940 O O . MET A 1 121 ? 10.999 3.675 -10.759 1.00 90.00 121 MET A O 1
ATOM 944 N N . LYS A 1 122 ? 8.853 4.160 -10.370 1.00 90.06 122 LYS A N 1
ATOM 945 C CA . LYS A 1 122 ? 8.433 3.782 -11.725 1.00 90.06 122 LYS A CA 1
ATOM 946 C C . LYS A 1 122 ? 8.982 4.713 -12.807 1.00 90.06 122 LYS A C 1
ATOM 948 O O . LYS A 1 122 ? 9.311 4.240 -13.892 1.00 90.06 122 LYS A O 1
ATOM 953 N N . ASN A 1 123 ? 9.111 6.008 -12.522 1.00 89.25 123 ASN A N 1
ATOM 954 C CA . ASN A 1 123 ? 9.763 6.948 -13.431 1.00 89.25 123 ASN A CA 1
ATOM 955 C C . ASN A 1 123 ? 11.237 6.588 -13.620 1.00 89.25 123 ASN A C 1
ATOM 957 O O . ASN A 1 123 ? 11.696 6.543 -14.757 1.00 89.25 123 ASN A O 1
ATOM 961 N N . GLN A 1 124 ? 11.948 6.266 -12.537 1.00 87.19 124 GLN A N 1
ATOM 962 C CA . GLN A 1 124 ? 13.326 5.792 -12.616 1.00 87.19 124 GLN A CA 1
ATOM 963 C C . GLN A 1 124 ? 13.430 4.535 -13.487 1.00 87.19 124 GLN A C 1
ATOM 965 O O . GLN A 1 124 ? 14.221 4.532 -14.422 1.00 87.19 124 GLN A O 1
ATOM 970 N N . PHE A 1 125 ? 12.589 3.519 -13.262 1.00 86.31 125 PHE A N 1
ATOM 971 C CA . PHE A 1 125 ? 12.597 2.297 -14.078 1.00 86.31 125 PHE A CA 1
ATOM 972 C C . PHE A 1 125 ? 12.332 2.565 -15.560 1.00 86.31 125 PHE A C 1
ATOM 974 O O . PHE A 1 125 ? 12.971 1.965 -16.420 1.00 86.31 125 PHE A O 1
ATOM 981 N N . ASN A 1 126 ? 11.411 3.476 -15.876 1.00 85.25 126 ASN A N 1
ATOM 982 C CA . ASN A 1 126 ? 11.127 3.846 -17.260 1.00 85.25 126 ASN A CA 1
ATOM 983 C C . ASN 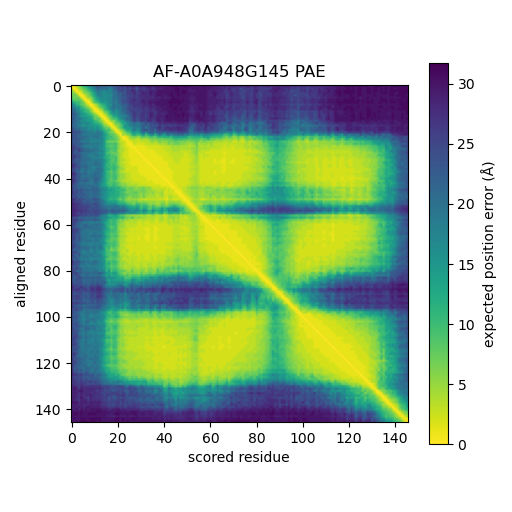A 1 126 ? 12.326 4.563 -17.907 1.00 85.25 126 ASN A C 1
ATOM 985 O O . ASN A 1 126 ? 12.736 4.234 -19.019 1.00 85.25 126 ASN A O 1
ATOM 989 N N . MET A 1 127 ? 12.937 5.506 -17.188 1.00 83.88 127 MET A N 1
ATOM 990 C CA . MET A 1 127 ? 14.110 6.221 -17.684 1.00 83.88 127 MET A CA 1
ATOM 991 C C . MET A 1 127 ? 15.335 5.302 -17.825 1.00 83.88 127 MET A C 1
ATOM 993 O O . MET A 1 127 ? 16.062 5.403 -18.809 1.00 83.88 127 MET A O 1
ATOM 997 N N . GLU A 1 128 ? 15.556 4.374 -16.894 1.00 82.94 128 GLU A N 1
ATOM 998 C CA . GLU A 1 128 ? 16.590 3.338 -17.015 1.00 82.94 128 GLU A CA 1
ATOM 999 C C . GLU A 1 128 ? 16.313 2.402 -18.197 1.00 82.94 128 GLU A C 1
ATOM 1001 O O . GLU A 1 128 ? 17.235 2.079 -18.937 1.00 82.94 128 GLU A O 1
ATOM 1006 N N . GLY A 1 129 ? 15.051 2.042 -18.451 1.00 80.38 129 GLY A N 1
ATOM 1007 C CA . GLY A 1 129 ? 14.668 1.265 -19.632 1.00 80.38 129 GLY A CA 1
ATOM 1008 C C . GLY A 1 129 ? 14.974 1.977 -20.956 1.00 80.38 129 GLY A C 1
ATOM 1009 O O . GLY A 1 129 ? 15.364 1.329 -21.923 1.00 80.38 129 GLY A O 1
ATOM 1010 N N . ALA A 1 130 ? 14.847 3.306 -20.998 1.00 76.25 130 ALA A N 1
ATOM 1011 C CA . ALA A 1 130 ? 15.153 4.104 -22.185 1.00 76.25 130 ALA A CA 1
ATOM 1012 C C . ALA A 1 130 ? 16.660 4.369 -22.383 1.00 76.25 130 ALA A C 1
ATOM 1014 O O . ALA A 1 130 ? 17.122 4.436 -23.521 1.00 76.25 130 ALA A O 1
ATOM 1015 N N . TYR A 1 131 ? 17.428 4.529 -21.298 1.00 70.88 131 TYR A N 1
ATOM 1016 C CA . TYR A 1 131 ? 18.829 4.986 -21.337 1.00 70.88 131 TYR A CA 1
ATOM 1017 C C . TYR A 1 131 ? 19.852 3.963 -20.800 1.00 70.88 131 TYR A C 1
ATOM 1019 O O . TYR A 1 131 ? 21.034 4.280 -20.655 1.00 70.88 131 TYR A O 1
ATOM 1027 N N . GLY A 1 132 ? 19.425 2.735 -20.501 1.00 68.62 132 GLY A N 1
ATOM 1028 C CA . GLY A 1 132 ? 20.243 1.622 -20.008 1.00 68.62 132 GLY A CA 1
ATOM 1029 C C . GLY A 1 132 ? 20.556 1.701 -18.512 1.00 68.62 132 GLY A C 1
ATOM 1030 O O . GLY A 1 132 ? 20.259 0.778 -17.760 1.00 68.62 132 GLY A O 1
ATOM 1031 N N . HIS A 1 133 ? 21.159 2.799 -18.061 1.00 64.88 133 HIS A N 1
ATOM 1032 C CA . HIS A 1 133 ? 21.481 3.012 -16.650 1.00 64.88 133 HIS A CA 1
ATOM 1033 C C . HIS A 1 133 ? 21.636 4.500 -16.339 1.00 64.88 133 HIS A C 1
ATOM 1035 O O . HIS A 1 133 ? 22.456 5.200 -16.941 1.00 64.88 133 HIS A O 1
ATOM 1041 N N . ILE A 1 134 ? 20.895 4.975 -15.339 1.00 61.81 134 ILE A N 1
ATOM 1042 C CA . ILE A 1 134 ? 21.076 6.314 -14.782 1.00 61.81 134 ILE A CA 1
ATOM 1043 C C . ILE A 1 134 ? 21.951 6.172 -13.544 1.00 61.81 134 ILE A C 1
ATOM 1045 O O . ILE A 1 134 ? 21.508 5.772 -12.471 1.00 61.81 134 ILE A O 1
ATOM 1049 N N . GLY A 1 135 ? 23.240 6.461 -13.709 1.00 60.38 135 GLY A N 1
ATOM 1050 C CA . GLY A 1 135 ? 24.163 6.518 -12.584 1.00 60.38 135 GLY A CA 1
ATOM 1051 C C . GLY A 1 135 ? 23.776 7.637 -11.615 1.00 60.38 135 GLY A C 1
ATOM 1052 O O . GLY A 1 135 ? 23.323 8.702 -12.028 1.00 60.38 135 GLY A O 1
ATOM 1053 N N . SER A 1 136 ? 23.996 7.414 -10.318 1.00 65.44 136 SER A N 1
ATOM 1054 C CA . SER A 1 136 ? 23.860 8.469 -9.311 1.00 65.44 136 SER A CA 1
ATOM 1055 C C . SER A 1 136 ? 24.706 9.687 -9.698 1.00 65.44 136 SER A C 1
ATOM 1057 O O . SER A 1 136 ? 25.896 9.543 -9.977 1.00 65.44 136 SER A O 1
ATOM 1059 N N . GLY A 1 137 ? 24.129 10.893 -9.664 1.00 60.34 137 GLY A N 1
A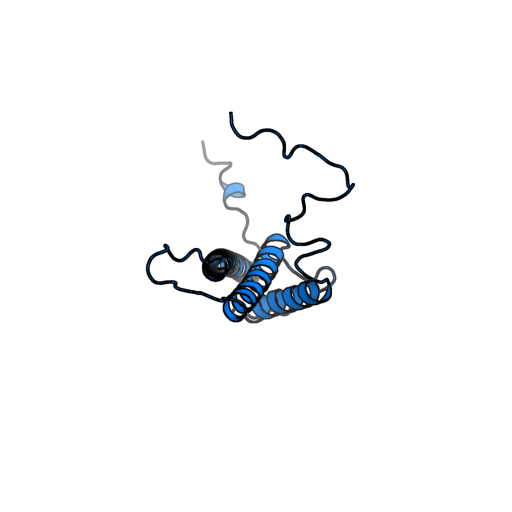TOM 1060 C CA . GLY A 1 137 ? 24.873 12.142 -9.878 1.00 60.34 137 GLY A CA 1
ATOM 1061 C C . GLY A 1 137 ? 26.039 12.315 -8.893 1.00 60.34 137 GLY A C 1
ATOM 1062 O O . GLY A 1 137 ? 27.055 12.908 -9.246 1.00 60.34 137 GLY A O 1
ATOM 1063 N N . TYR A 1 138 ? 25.964 11.689 -7.710 1.00 57.91 138 TYR A N 1
ATOM 1064 C CA . TYR A 1 138 ? 27.062 11.627 -6.736 1.00 57.91 138 TYR A CA 1
ATOM 1065 C C . TYR A 1 138 ? 28.269 10.798 -7.203 1.00 57.91 138 TYR A C 1
ATOM 1067 O O . TYR A 1 138 ? 29.354 10.926 -6.644 1.00 57.91 138 TYR A O 1
ATOM 1075 N N . ARG A 1 139 ? 28.118 9.978 -8.249 1.00 56.97 139 ARG A N 1
ATOM 1076 C CA . ARG A 1 139 ? 29.217 9.226 -8.873 1.00 56.97 139 ARG A CA 1
ATOM 1077 C C . ARG A 1 139 ? 30.150 10.126 -9.693 1.00 56.97 139 ARG A C 1
ATOM 1079 O O . ARG A 1 139 ? 31.302 9.759 -9.892 1.00 56.97 139 ARG A O 1
ATOM 1086 N N . TYR A 1 140 ? 29.674 11.289 -10.147 1.00 56.69 140 TYR A N 1
ATOM 1087 C CA . TYR A 1 140 ? 30.394 12.165 -11.081 1.00 56.69 140 TYR A CA 1
ATOM 1088 C C . TYR A 1 140 ? 30.887 13.495 -10.477 1.00 56.69 140 TYR A C 1
ATOM 1090 O O . TYR A 1 140 ? 31.643 14.201 -11.134 1.00 56.69 140 TYR A O 1
ATOM 1098 N N . VAL A 1 141 ? 30.558 13.831 -9.220 1.00 59.94 141 VAL A N 1
ATOM 1099 C CA . VAL A 1 141 ? 31.050 15.065 -8.548 1.00 59.94 141 VAL A CA 1
ATOM 1100 C C . VAL A 1 141 ? 32.492 14.973 -8.028 1.00 59.94 141 VAL A C 1
ATOM 1102 O O . VAL A 1 141 ? 33.026 15.935 -7.481 1.00 59.94 141 VAL A O 1
ATOM 1105 N N . GLY A 1 142 ? 33.158 13.836 -8.218 1.00 59.25 142 GLY A N 1
ATOM 1106 C CA . GLY A 1 142 ? 34.539 13.621 -7.802 1.00 59.25 142 GLY A CA 1
ATOM 1107 C C . GLY A 1 142 ? 35.545 13.733 -8.943 1.00 59.25 142 GLY A C 1
ATOM 1108 O O . GLY A 1 142 ? 36.209 12.735 -9.199 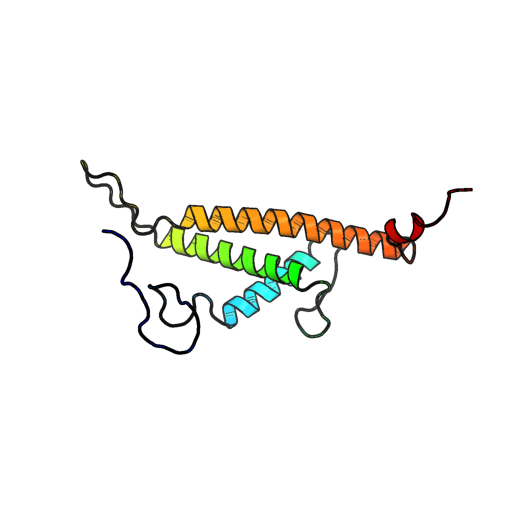1.00 59.25 142 GLY A O 1
ATOM 1109 N N . ARG A 1 143 ? 35.658 14.886 -9.629 1.00 60.94 143 ARG A N 1
ATOM 1110 C CA . ARG A 1 143 ? 36.912 15.405 -10.242 1.00 60.94 143 ARG A CA 1
ATOM 1111 C C . ARG A 1 143 ? 36.671 16.605 -11.164 1.00 60.94 143 ARG A C 1
ATOM 1113 O O . ARG A 1 143 ? 36.092 16.469 -12.233 1.00 60.94 143 ARG A O 1
ATOM 1120 N N . GLY A 1 144 ? 37.213 17.753 -10.757 1.00 50.19 144 GLY A N 1
ATOM 1121 C CA . GLY A 1 144 ? 37.274 18.977 -11.560 1.00 50.19 144 GLY A CA 1
ATOM 1122 C C . GLY A 1 144 ? 37.827 20.185 -10.797 1.00 50.19 144 GLY A C 1
ATOM 1123 O O . GLY A 1 144 ? 37.259 21.265 -10.877 1.00 50.19 144 GLY A O 1
ATOM 1124 N N . ARG A 1 145 ? 38.891 20.000 -10.004 1.00 53.81 145 ARG A N 1
ATOM 1125 C CA . ARG A 1 145 ? 39.790 21.087 -9.588 1.00 53.81 145 ARG A CA 1
ATOM 1126 C C . ARG A 1 145 ? 41.179 20.760 -10.120 1.00 53.81 145 ARG A C 1
ATOM 1128 O O . ARG A 1 145 ? 41.897 20.016 -9.459 1.00 53.81 145 ARG A O 1
ATOM 1135 N N . LEU A 1 146 ? 41.485 21.280 -11.303 1.00 44.66 146 LEU A N 1
ATOM 1136 C CA . LEU A 1 146 ? 42.792 21.775 -11.740 1.00 44.66 146 LEU A CA 1
ATOM 1137 C C . LEU A 1 146 ? 42.518 22.886 -12.754 1.00 44.66 146 LEU A C 1
ATOM 1139 O O . LEU A 1 146 ? 41.703 22.625 -13.665 1.00 44.66 146 LEU A O 1
#

Solvent-accessible surface area (backbone atoms only — not comparable to full-atom values): 9108 Å² total; per-residue (Å²): 136,80,98,80,82,86,76,82,83,87,77,96,75,78,94,64,58,97,87,53,96,81,72,97,69,53,73,66,56,52,53,50,28,42,48,51,28,46,51,52,57,22,66,40,80,75,72,51,86,66,45,91,62,84,95,22,64,98,47,69,68,57,50,50,35,35,25,50,25,46,52,30,43,53,49,18,55,52,33,56,74,68,51,71,80,73,78,56,100,88,53,83,69,75,59,86,54,76,53,27,66,60,30,42,53,51,18,51,53,33,46,53,54,38,52,53,53,50,47,53,53,47,50,50,54,52,51,24,72,76,63,74,64,76,72,62,72,80,76,68,76,82,76,87,89,129

Sequence (146 aa):
MWMRDYALGHLPGGQGNIILDDVQFTRDELTFATKMAVSNFNALTPVSSYATTGVGFPNEYVLLLGIARFLMTSESFHQLRNQASAQDGDVAPTGIYDKASAYLQMAQMLMAEWTELTRKMKNQFNMEGAYGHIGSGYRYVGRGRL

pLDDT: mean 73.2, std 18.53, range [30.22, 95.19]

Radius of gyration: 22.59 Å; Cα contacts (8 Å, |Δi|>4): 98; chains: 1; bounding box: 70×36×65 Å